Protein AF-A0A6G3WVM9-F1 (afdb_monomer)

Foldseek 3Di:
DDDDPCQDPVQADEAEDELQVLFCPPPPFPNVCHSHPNSCVDPVNVCVCVVVPGDYYHYDDPPDDDD

Solvent-accessible surface area (backbone atoms only — not comparable to full-atom values): 4301 Å² total; per-residue (Å²): 132,93,73,84,84,77,75,52,76,93,74,57,38,78,45,78,45,45,61,40,70,72,26,54,80,43,82,86,46,60,80,92,34,36,30,31,72,66,24,56,69,28,69,67,46,45,50,50,45,56,73,72,62,52,70,41,78,41,70,52,90,77,69,93,75,88,132

Structure (mmCIF, N/CA/C/O backbone):
data_AF-A0A6G3WVM9-F1
#
_entry.id   AF-A0A6G3WVM9-F1
#
loop_
_atom_site.group_PDB
_atom_site.id
_atom_site.type_symbol
_atom_site.label_atom_id
_atom_site.label_alt_id
_atom_site.label_comp_id
_atom_site.label_asym_id
_atom_site.label_entity_id
_atom_site.label_seq_id
_atom_site.pdbx_PDB_ins_code
_atom_site.Cartn_x
_atom_site.Cartn_y
_atom_site.Cartn_z
_atom_site.occupancy
_atom_site.B_iso_or_equiv
_atom_site.auth_seq_id
_atom_site.auth_comp_id
_atom_site.auth_asym_id
_atom_site.auth_atom_id
_atom_site.pdbx_PDB_model_num
ATOM 1 N N . GLU A 1 1 ? 11.006 -7.980 15.217 1.00 76.94 1 GLU A N 1
ATOM 2 C CA . GLU A 1 1 ? 10.110 -9.154 15.220 1.00 76.94 1 GLU A CA 1
ATOM 3 C C . GLU A 1 1 ? 8.829 -8.789 14.501 1.00 76.94 1 GLU A C 1
ATOM 5 O O . GLU A 1 1 ? 8.334 -7.689 14.725 1.00 76.94 1 GLU A O 1
ATOM 10 N N . ASP A 1 2 ? 8.322 -9.675 13.651 1.00 92.88 2 ASP A N 1
ATOM 11 C CA . ASP A 1 2 ? 7.004 -9.522 13.034 1.00 92.88 2 ASP A CA 1
ATOM 12 C C . ASP A 1 2 ? 5.904 -9.751 14.084 1.00 92.88 2 ASP A C 1
ATOM 14 O O . ASP A 1 2 ? 5.981 -10.695 14.877 1.00 92.88 2 ASP A O 1
ATOM 18 N N . ARG A 1 3 ? 4.911 -8.855 14.141 1.00 95.69 3 ARG A N 1
ATOM 19 C CA . ARG A 1 3 ? 3.786 -8.935 15.083 1.00 95.69 3 ARG A CA 1
ATOM 20 C C . ARG A 1 3 ? 2.510 -8.468 14.397 1.00 95.69 3 ARG A C 1
ATOM 22 O O . ARG A 1 3 ? 2.473 -7.394 13.806 1.00 95.69 3 ARG A O 1
ATOM 29 N N . ARG A 1 4 ? 1.435 -9.249 14.540 1.00 94.62 4 ARG A N 1
ATOM 30 C CA . ARG A 1 4 ? 0.114 -8.891 14.000 1.00 94.62 4 ARG A CA 1
ATOM 31 C C . ARG A 1 4 ? -0.399 -7.591 14.647 1.00 94.62 4 ARG A C 1
ATOM 33 O O . ARG A 1 4 ? -0.455 -7.560 15.878 1.00 94.62 4 ARG A O 1
ATOM 40 N N . PRO A 1 5 ? -0.856 -6.590 13.867 1.00 94.56 5 PRO A N 1
ATOM 41 C CA . PRO A 1 5 ? -1.381 -5.329 14.406 1.00 94.56 5 PRO A CA 1
ATOM 42 C C . PRO A 1 5 ? -2.625 -5.472 15.294 1.00 94.56 5 PRO A C 1
ATOM 44 O O . PRO A 1 5 ? -2.795 -4.700 16.227 1.00 94.56 5 PRO A O 1
ATOM 47 N N . LYS A 1 6 ? -3.473 -6.484 15.042 1.00 96.44 6 LYS A N 1
ATOM 48 C CA . LYS A 1 6 ? -4.713 -6.757 15.800 1.00 96.44 6 LYS A CA 1
ATOM 49 C C . LYS A 1 6 ? -5.677 -5.556 15.887 1.00 96.44 6 LYS A C 1
ATOM 51 O O . LYS A 1 6 ? -6.351 -5.399 16.902 1.00 96.44 6 LYS A O 1
ATOM 56 N N . THR A 1 7 ? -5.768 -4.745 14.832 1.00 97.75 7 THR A N 1
ATOM 57 C CA . THR A 1 7 ? -6.765 -3.668 14.727 1.00 97.75 7 THR A CA 1
ATOM 58 C C . THR A 1 7 ? -8.176 -4.238 14.944 1.00 97.75 7 THR A C 1
ATOM 60 O O . THR A 1 7 ? -8.537 -5.198 14.252 1.00 97.75 7 THR A O 1
ATOM 63 N N . PRO A 1 8 ? -8.965 -3.724 15.908 1.00 98.31 8 PRO A N 1
ATOM 64 C CA . PRO A 1 8 ? -10.348 -4.149 16.095 1.00 98.31 8 PRO A CA 1
ATOM 65 C C . PRO A 1 8 ? -11.181 -3.889 14.839 1.00 98.31 8 PRO A C 1
ATOM 67 O O . PRO A 1 8 ? -10.999 -2.880 14.172 1.00 98.31 8 PRO A O 1
ATOM 70 N N . TRP A 1 9 ? -12.146 -4.762 14.539 1.00 97.75 9 TRP A N 1
ATOM 71 C CA . TRP A 1 9 ? -12.989 -4.623 13.344 1.00 97.75 9 TRP A CA 1
ATOM 72 C C . TRP A 1 9 ? -13.744 -3.293 13.266 1.00 97.75 9 TRP A C 1
ATOM 74 O O . TRP A 1 9 ? -13.907 -2.757 12.177 1.00 97.75 9 TRP A O 1
ATOM 84 N N . ALA A 1 10 ? -14.183 -2.759 14.408 1.00 98.12 10 ALA A N 1
ATOM 85 C CA . ALA A 1 10 ? -14.861 -1.465 14.474 1.00 98.12 10 ALA A CA 1
ATOM 86 C C . ALA A 1 10 ? -13.945 -0.284 14.101 1.00 98.12 10 ALA A C 1
ATOM 88 O O . ALA A 1 10 ? -14.445 0.758 13.688 1.00 98.12 10 ALA A O 1
ATOM 89 N N . ASP A 1 11 ? -12.626 -0.476 14.196 1.00 98.00 11 ASP A N 1
ATOM 90 C CA . ASP A 1 11 ? -11.597 0.519 13.885 1.00 98.00 11 ASP A CA 1
ATOM 91 C C . ASP A 1 11 ? -10.931 0.240 12.518 1.00 98.00 11 ASP A C 1
ATOM 93 O O . ASP A 1 11 ? -9.953 0.890 12.136 1.00 98.00 11 ASP A O 1
ATOM 97 N N . SER A 1 12 ? -11.419 -0.760 11.771 1.00 98.12 12 SER A N 1
ATOM 98 C CA . SER A 1 12 ? -10.832 -1.170 10.496 1.00 98.12 12 SER A CA 1
ATOM 99 C C . SER A 1 12 ? -11.268 -0.271 9.340 1.00 98.12 12 SER A C 1
ATOM 101 O O . SER A 1 12 ? -12.455 -0.109 9.069 1.00 98.12 12 SER A O 1
ATOM 103 N N . VAL A 1 13 ? -10.289 0.225 8.582 1.00 98.56 13 VAL A N 1
ATOM 104 C CA . VAL A 1 13 ? -10.464 0.903 7.296 1.00 98.56 13 VAL A CA 1
ATOM 105 C C . VAL A 1 13 ? -9.640 0.129 6.276 1.00 98.56 13 VAL A C 1
ATOM 107 O O . VAL A 1 13 ? -8.406 0.145 6.321 1.00 98.56 13 VAL A O 1
ATOM 110 N N . ILE A 1 14 ? -10.337 -0.592 5.398 1.00 98.62 14 ILE A N 1
ATOM 111 C CA . ILE A 1 14 ? -9.741 -1.495 4.410 1.00 98.62 14 ILE A CA 1
ATOM 112 C C . ILE A 1 14 ? -9.545 -0.749 3.090 1.00 98.62 14 ILE A C 1
ATOM 114 O O . ILE A 1 14 ? -10.459 -0.080 2.610 1.00 98.62 14 ILE A O 1
ATOM 118 N N . TYR A 1 15 ? -8.362 -0.892 2.496 1.00 98.75 15 TYR A N 1
ATOM 119 C CA . TYR A 1 15 ? -8.037 -0.344 1.183 1.00 98.75 15 TYR A CA 1
ATOM 120 C C . TYR A 1 15 ? -7.682 -1.462 0.202 1.00 98.75 15 TYR A C 1
ATOM 122 O O . TYR A 1 15 ? -6.626 -2.087 0.324 1.00 98.75 15 TYR A O 1
ATOM 130 N N . GLU A 1 16 ? -8.571 -1.717 -0.759 1.00 98.75 16 GLU A N 1
ATOM 131 C CA . GLU A 1 16 ? -8.350 -2.707 -1.815 1.00 98.75 16 GLU A CA 1
ATOM 132 C C . GLU A 1 16 ? -7.389 -2.162 -2.883 1.00 98.75 16 GLU A C 1
ATOM 134 O O . GLU A 1 16 ? -7.564 -1.047 -3.382 1.00 98.75 16 GLU A O 1
ATOM 139 N N . LEU A 1 17 ? -6.357 -2.932 -3.246 1.00 98.50 17 LEU A N 1
ATOM 140 C CA . LEU A 1 17 ? -5.381 -2.521 -4.258 1.00 98.50 17 LEU A CA 1
ATOM 141 C C . LEU A 1 17 ? -4.817 -3.678 -5.087 1.00 98.50 17 LEU A C 1
ATOM 143 O O . LEU A 1 17 ? -4.768 -4.836 -4.673 1.00 98.50 17 LEU A O 1
ATOM 147 N N . HIS A 1 18 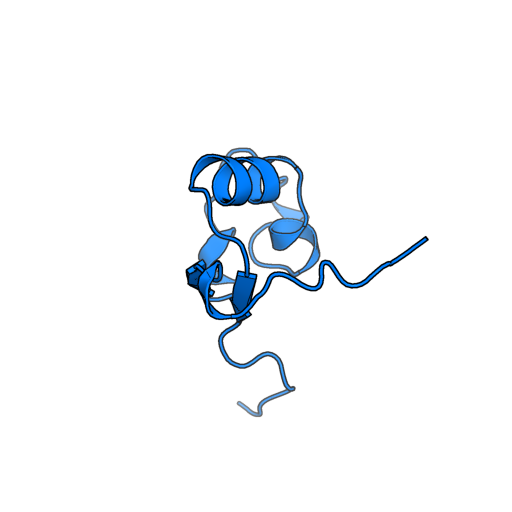? -4.302 -3.338 -6.273 1.00 98.50 18 HIS A N 1
ATOM 148 C CA . HIS A 1 18 ? -3.551 -4.258 -7.129 1.00 98.50 18 HIS A CA 1
ATOM 149 C C . HIS A 1 18 ? -2.047 -4.083 -6.894 1.00 98.50 18 HIS A C 1
ATOM 151 O O . HIS A 1 18 ? -1.515 -3.013 -7.186 1.00 98.50 18 HIS A O 1
ATOM 157 N N . VAL A 1 19 ? -1.322 -5.143 -6.507 1.00 98.19 19 VAL A N 1
ATOM 158 C CA . VAL A 1 19 ? 0.133 -5.090 -6.212 1.00 98.19 19 VAL A CA 1
ATOM 159 C C . VAL A 1 19 ? 0.926 -4.404 -7.329 1.00 98.19 19 VAL A C 1
ATOM 161 O O . VAL A 1 19 ? 1.661 -3.446 -7.096 1.00 98.19 19 VAL A O 1
ATOM 164 N N . ARG A 1 20 ? 0.735 -4.864 -8.574 1.00 98.00 20 ARG A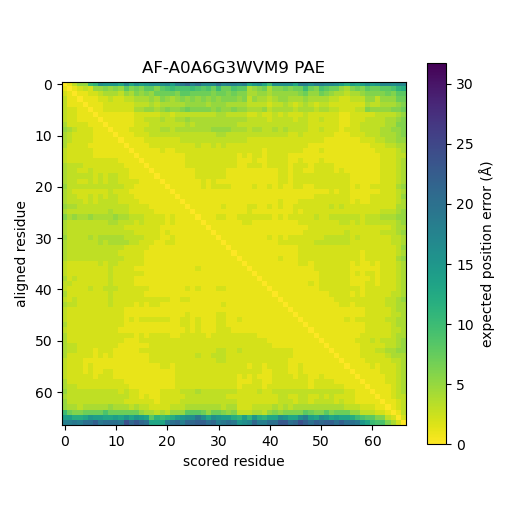 N 1
ATOM 165 C CA . ARG A 1 20 ? 1.361 -4.246 -9.747 1.00 98.00 20 ARG A CA 1
ATOM 166 C C . ARG A 1 20 ? 0.914 -2.803 -9.975 1.00 98.00 20 ARG A C 1
ATOM 168 O O . ARG A 1 20 ? 1.761 -1.922 -10.059 1.00 98.00 20 ARG A O 1
ATOM 175 N N . GLY A 1 21 ? -0.392 -2.574 -10.122 1.00 98.44 21 GLY A N 1
ATOM 176 C CA . GLY A 1 21 ? -0.935 -1.265 -10.491 1.00 98.44 21 GLY A CA 1
ATOM 177 C C . GLY A 1 21 ? -0.556 -0.162 -9.506 1.00 98.44 21 GLY A C 1
ATOM 178 O O . GLY A 1 21 ? -0.155 0.915 -9.938 1.00 98.44 21 GLY A O 1
ATOM 179 N N . PHE A 1 22 ? -0.585 -0.465 -8.206 1.00 98.62 22 PHE A N 1
ATOM 180 C CA . PHE A 1 22 ? -0.403 0.511 -7.134 1.00 98.62 22 PHE A CA 1
ATOM 181 C C . PHE A 1 22 ? 0.925 1.276 -7.218 1.00 98.62 22 PHE A C 1
ATOM 183 O O . PHE A 1 22 ? 0.954 2.487 -7.033 1.00 98.62 22 PHE A O 1
ATOM 190 N N . THR A 1 23 ? 2.026 0.596 -7.554 1.00 98.62 23 THR A N 1
ATOM 191 C CA . THR A 1 23 ? 3.361 1.222 -7.586 1.00 98.62 23 THR A CA 1
ATOM 192 C C . THR A 1 23 ? 3.977 1.319 -8.977 1.00 98.62 23 THR A C 1
ATOM 194 O O . THR A 1 23 ? 5.079 1.851 -9.109 1.00 98.62 23 THR A O 1
ATOM 197 N N . LYS A 1 24 ? 3.305 0.844 -10.040 1.00 98.69 24 LYS A N 1
ATOM 198 C CA . LYS A 1 24 ? 3.915 0.741 -11.382 1.00 98.69 24 LYS A CA 1
ATOM 199 C C . LYS A 1 24 ? 4.445 2.074 -11.918 1.00 98.69 24 LYS A C 1
ATOM 201 O O . LYS A 1 24 ? 5.461 2.081 -12.613 1.00 98.69 24 LYS A O 1
ATOM 206 N N . LEU A 1 25 ? 3.761 3.171 -11.601 1.00 98.38 25 LEU A N 1
ATOM 207 C CA . LEU A 1 25 ? 4.085 4.524 -12.062 1.00 98.38 25 LEU A CA 1
ATOM 208 C C . LEU A 1 25 ? 4.495 5.464 -10.917 1.00 98.38 25 LEU A C 1
ATOM 210 O O . LEU A 1 25 ? 4.564 6.670 -11.126 1.00 98.38 25 LEU A O 1
ATOM 214 N N . HIS A 1 26 ? 4.768 4.939 -9.719 1.00 98.06 26 HIS A N 1
ATOM 215 C CA . HIS A 1 26 ? 5.108 5.777 -8.571 1.00 98.06 26 HIS A CA 1
ATOM 216 C C . HIS A 1 26 ? 6.517 6.378 -8.746 1.00 98.06 26 HIS A C 1
ATOM 218 O O . HIS A 1 26 ? 7.488 5.616 -8.803 1.00 98.06 26 HIS A O 1
ATOM 224 N N . PRO A 1 27 ? 6.666 7.715 -8.823 1.00 97.94 27 PRO A N 1
ATOM 225 C CA . PRO A 1 27 ? 7.943 8.348 -9.158 1.00 97.94 27 PRO A CA 1
ATOM 226 C C . PRO A 1 27 ? 9.017 8.094 -8.094 1.00 97.94 27 PRO A C 1
ATOM 228 O O . PRO A 1 27 ? 10.150 7.776 -8.449 1.00 97.94 27 PRO A O 1
ATOM 231 N N . ASP A 1 28 ? 8.631 8.109 -6.817 1.00 98.38 28 ASP A N 1
ATOM 232 C CA . ASP A 1 28 ? 9.556 7.985 -5.675 1.00 98.38 28 ASP A CA 1
ATOM 233 C C . ASP A 1 28 ? 9.969 6.543 -5.332 1.00 98.38 28 ASP A C 1
ATOM 235 O O . ASP A 1 28 ? 10.653 6.303 -4.339 1.00 98.38 28 ASP A O 1
ATOM 239 N N . ILE A 1 29 ? 9.541 5.559 -6.128 1.00 98.56 29 ILE A N 1
ATOM 240 C CA . ILE A 1 29 ? 9.949 4.156 -5.980 1.00 98.56 29 ILE A CA 1
ATOM 241 C C . ILE A 1 29 ? 10.964 3.837 -7.086 1.00 98.56 29 ILE A C 1
ATOM 243 O O . ILE A 1 29 ? 10.671 4.140 -8.250 1.00 98.56 29 ILE A O 1
ATOM 247 N N . PRO A 1 30 ? 12.123 3.217 -6.779 1.00 98.56 30 PRO A N 1
ATOM 248 C CA . PRO A 1 30 ? 13.102 2.805 -7.784 1.00 98.56 30 PRO A CA 1
ATOM 249 C C . PRO A 1 30 ? 12.467 1.979 -8.918 1.00 98.56 30 PRO A C 1
ATOM 251 O O . PRO A 1 30 ? 11.640 1.105 -8.625 1.00 98.56 30 PRO A O 1
ATOM 254 N N . PRO A 1 31 ? 12.800 2.232 -10.201 1.00 98.44 31 PRO A N 1
ATOM 255 C CA . PRO A 1 31 ? 12.159 1.583 -11.350 1.00 98.44 31 PRO A CA 1
ATOM 256 C C . PRO A 1 31 ? 12.082 0.052 -11.275 1.00 98.44 31 PRO A C 1
ATOM 258 O O . PRO A 1 31 ? 11.077 -0.530 -11.687 1.00 9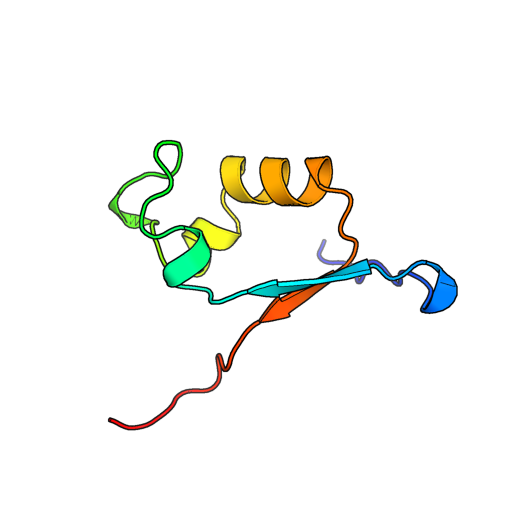8.44 31 PRO A O 1
ATOM 261 N N . GLU A 1 32 ? 13.107 -0.589 -10.721 1.00 98.38 32 GLU A N 1
ATOM 262 C CA . GLU A 1 32 ? 13.233 -2.034 -10.534 1.00 98.38 32 GLU A CA 1
ATOM 263 C C . GLU A 1 32 ? 12.273 -2.612 -9.481 1.00 98.38 32 GLU A C 1
ATOM 265 O O . GLU A 1 32 ? 11.932 -3.793 -9.544 1.00 98.38 32 GLU A O 1
ATOM 270 N N . LEU A 1 33 ? 11.784 -1.790 -8.546 1.00 98.69 33 LEU A N 1
ATOM 271 C CA . LEU A 1 33 ? 10.828 -2.203 -7.514 1.00 98.69 33 LEU A CA 1
ATOM 272 C C . LEU A 1 33 ? 9.370 -1.942 -7.922 1.00 98.69 33 LEU A C 1
ATOM 274 O O . LEU A 1 33 ? 8.450 -2.520 -7.336 1.00 98.69 33 LEU A O 1
ATOM 278 N N . ARG A 1 34 ? 9.126 -1.086 -8.921 1.00 98.75 34 ARG A N 1
ATOM 279 C CA . ARG A 1 34 ? 7.776 -0.651 -9.313 1.00 98.75 34 ARG A CA 1
ATOM 280 C C . ARG A 1 34 ? 6.900 -1.807 -9.790 1.00 98.75 34 ARG A C 1
ATOM 282 O O . ARG A 1 34 ? 7.211 -2.515 -10.749 1.00 98.75 34 ARG A O 1
ATOM 289 N N . GLY A 1 35 ? 5.727 -1.924 -9.179 1.00 98.44 35 GLY A N 1
ATOM 290 C CA . GLY A 1 35 ? 4.735 -2.951 -9.473 1.00 98.44 35 GLY A CA 1
ATOM 291 C C . GLY A 1 35 ? 5.097 -4.340 -8.946 1.00 98.44 35 GLY A C 1
ATOM 292 O O . GLY A 1 35 ? 4.623 -5.337 -9.490 1.00 98.44 35 GLY A O 1
ATOM 293 N N . THR A 1 36 ? 5.937 -4.403 -7.913 1.00 98.62 36 THR A N 1
ATOM 294 C CA . THR A 1 36 ? 6.325 -5.635 -7.214 1.00 98.62 36 THR A CA 1
ATOM 295 C C . THR A 1 36 ? 5.906 -5.572 -5.744 1.00 98.62 36 THR A C 1
ATOM 297 O O . THR A 1 36 ? 5.570 -4.503 -5.229 1.00 98.62 36 THR A O 1
ATOM 300 N N . TYR A 1 37 ? 5.980 -6.704 -5.038 1.00 98.56 37 TYR A N 1
ATOM 301 C CA . TYR A 1 37 ? 5.769 -6.743 -3.587 1.00 98.56 37 TYR A CA 1
ATOM 302 C C . TYR A 1 37 ? 6.761 -5.851 -2.823 1.00 98.56 37 TYR A C 1
ATOM 304 O O . TYR A 1 37 ? 6.372 -5.178 -1.874 1.00 98.56 37 TYR A O 1
ATOM 312 N N . ALA A 1 38 ? 8.020 -5.782 -3.268 1.00 98.62 38 ALA A N 1
ATOM 313 C CA . ALA A 1 38 ? 9.018 -4.898 -2.668 1.00 98.62 38 ALA A CA 1
ATOM 314 C C . ALA A 1 38 ? 8.682 -3.414 -2.892 1.00 98.62 38 ALA A C 1
ATOM 316 O O . ALA A 1 38 ? 8.884 -2.598 -1.998 1.00 98.62 38 ALA A O 1
ATOM 317 N N . GLY A 1 39 ? 8.104 -3.067 -4.047 1.00 98.56 39 GLY A N 1
ATOM 318 C CA . GLY A 1 39 ? 7.578 -1.724 -4.300 1.00 98.56 39 GLY A CA 1
ATOM 319 C C . GLY A 1 39 ? 6.430 -1.363 -3.359 1.00 98.56 39 GLY A C 1
ATOM 320 O O . GLY A 1 39 ? 6.415 -0.265 -2.814 1.00 98.56 39 GLY A O 1
ATOM 321 N N . LEU A 1 40 ? 5.497 -2.289 -3.114 1.00 98.50 40 LEU A N 1
ATOM 322 C CA . LEU A 1 40 ? 4.399 -2.084 -2.158 1.00 98.50 40 LEU A CA 1
ATOM 323 C C . LEU A 1 40 ? 4.907 -1.838 -0.723 1.00 98.50 40 LEU A C 1
ATOM 325 O O . LEU A 1 40 ? 4.320 -1.041 0.001 1.00 98.50 40 LEU A O 1
ATOM 329 N N . ALA A 1 41 ? 6.006 -2.487 -0.332 1.00 98.19 41 ALA A N 1
ATOM 330 C CA . ALA A 1 41 ? 6.642 -2.311 0.975 1.00 98.19 41 ALA A CA 1
ATOM 331 C C . ALA A 1 41 ? 7.644 -1.135 1.039 1.00 98.19 41 ALA A C 1
ATOM 333 O O . ALA A 1 41 ? 8.253 -0.905 2.084 1.00 98.19 41 ALA A O 1
ATOM 334 N N . HIS A 1 42 ? 7.848 -0.398 -0.058 1.00 98.69 42 HIS A N 1
ATOM 335 C CA . HIS A 1 42 ? 8.793 0.717 -0.110 1.00 98.69 42 HIS A CA 1
ATOM 336 C C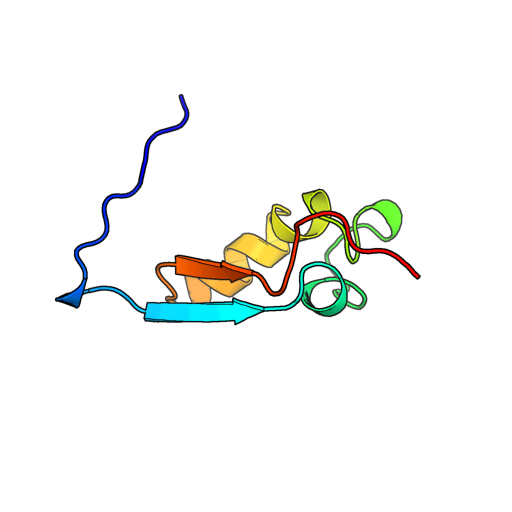 . HIS A 1 42 ? 8.332 1.884 0.789 1.00 98.69 42 HIS A C 1
ATOM 338 O O . HIS A 1 42 ? 7.129 2.154 0.838 1.00 98.69 42 HIS A O 1
ATOM 344 N N . PRO A 1 43 ? 9.241 2.647 1.436 1.00 98.62 43 PRO A N 1
ATOM 345 C CA . PRO A 1 43 ? 8.868 3.750 2.327 1.00 98.62 43 PRO A CA 1
ATOM 346 C C . PRO A 1 43 ? 7.858 4.743 1.737 1.00 98.62 43 PRO A C 1
ATOM 348 O O . PRO A 1 43 ? 6.903 5.091 2.416 1.00 98.62 43 PRO A O 1
ATOM 351 N N . ALA A 1 44 ? 7.996 5.120 0.461 1.00 98.56 44 ALA A N 1
ATOM 352 C CA . ALA A 1 44 ? 7.048 6.016 -0.215 1.00 98.56 44 ALA A CA 1
ATOM 353 C C . ALA A 1 44 ? 5.613 5.445 -0.299 1.00 98.56 44 ALA A C 1
ATOM 355 O O . ALA A 1 44 ? 4.637 6.169 -0.107 1.00 98.56 44 ALA A O 1
ATOM 356 N N . ALA A 1 45 ? 5.475 4.135 -0.539 1.00 98.62 45 ALA A N 1
ATOM 357 C CA . ALA A 1 45 ? 4.177 3.462 -0.561 1.00 98.62 45 ALA A CA 1
ATOM 358 C C . ALA A 1 45 ? 3.564 3.381 0.848 1.00 98.62 45 ALA A C 1
ATOM 360 O O . ALA A 1 45 ? 2.384 3.682 1.032 1.00 98.62 45 ALA A O 1
ATOM 361 N N . ILE A 1 46 ? 4.373 3.030 1.854 1.00 98.31 46 ILE A N 1
ATOM 362 C CA . ILE A 1 46 ? 3.937 2.970 3.256 1.00 98.31 46 ILE A CA 1
ATOM 363 C C . ILE A 1 46 ? 3.546 4.358 3.775 1.00 98.31 46 ILE A C 1
ATOM 365 O O . ILE A 1 46 ? 2.527 4.497 4.450 1.00 98.31 46 ILE A O 1
ATOM 369 N N . GLU A 1 47 ? 4.303 5.399 3.435 1.00 98.56 47 GLU A N 1
ATOM 370 C CA . GLU A 1 47 ? 3.985 6.780 3.801 1.00 98.56 47 GLU A CA 1
ATOM 371 C C . GLU A 1 47 ? 2.638 7.207 3.209 1.00 98.56 47 GLU A C 1
ATOM 373 O O . GLU A 1 47 ? 1.812 7.785 3.912 1.00 98.56 47 GLU A O 1
ATOM 378 N N . HIS A 1 48 ? 2.370 6.873 1.943 1.00 98.31 48 HIS A N 1
ATOM 379 C CA . HIS A 1 48 ? 1.072 7.145 1.330 1.00 98.31 48 HIS A CA 1
ATOM 380 C C . HIS A 1 48 ? -0.073 6.461 2.090 1.00 98.31 48 HIS A C 1
ATOM 382 O O . HIS A 1 48 ? -1.040 7.128 2.455 1.00 98.31 48 HIS A O 1
ATOM 388 N N . LEU A 1 49 ? 0.042 5.155 2.357 1.00 98.44 49 LEU A N 1
ATOM 389 C CA . LEU A 1 49 ? -1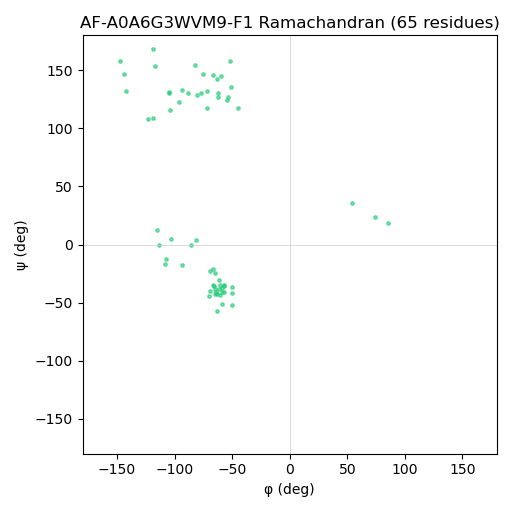.006 4.377 3.031 1.00 98.44 49 LEU A CA 1
ATOM 390 C C . LEU A 1 49 ? -1.237 4.851 4.473 1.00 98.44 49 LEU A C 1
ATOM 392 O O . LEU A 1 49 ? -2.377 5.021 4.901 1.00 98.44 49 LEU A O 1
ATOM 396 N N . THR A 1 50 ? -0.162 5.130 5.210 1.00 98.00 50 THR A N 1
ATOM 397 C CA . THR A 1 50 ? -0.258 5.627 6.590 1.00 98.00 50 THR A CA 1
ATOM 398 C C . THR A 1 50 ? -0.820 7.047 6.649 1.00 98.00 50 THR A C 1
ATOM 400 O O . THR A 1 50 ? -1.677 7.315 7.487 1.00 98.00 50 THR A O 1
ATOM 403 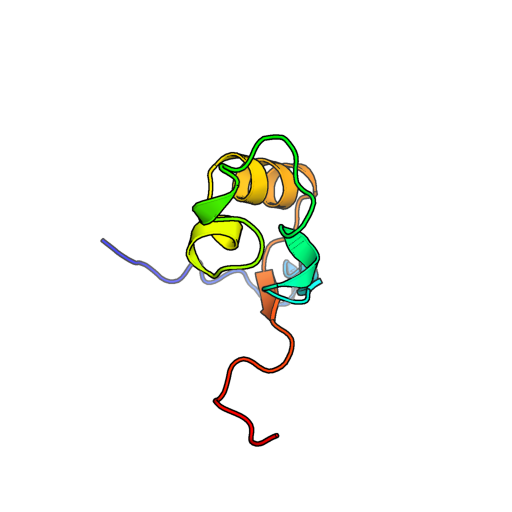N N . ARG A 1 51 ? -0.430 7.939 5.726 1.00 98.50 51 ARG A N 1
ATOM 404 C CA . ARG A 1 51 ? -1.004 9.291 5.608 1.00 98.50 51 ARG A CA 1
ATOM 405 C C . ARG A 1 51 ? -2.474 9.269 5.197 1.00 98.50 51 ARG A C 1
ATOM 407 O O . ARG A 1 51 ? -3.234 10.119 5.648 1.00 98.50 51 ARG A O 1
ATOM 414 N N . LEU A 1 52 ? -2.871 8.319 4.350 1.00 98.38 52 LEU A N 1
ATOM 415 C CA . LEU A 1 52 ? -4.273 8.108 3.986 1.00 98.38 52 LEU A CA 1
ATOM 416 C C . LEU A 1 52 ? -5.112 7.649 5.193 1.00 98.38 52 LEU A C 1
ATOM 418 O O . LEU A 1 52 ? -6.316 7.884 5.218 1.00 98.38 52 LEU A O 1
ATOM 422 N N . GLY A 1 53 ? -4.478 7.036 6.200 1.00 98.31 53 GLY A N 1
ATOM 423 C CA . GLY A 1 53 ? -5.122 6.606 7.442 1.00 98.31 53 GLY A CA 1
ATOM 424 C C . GLY A 1 53 ? -5.778 5.228 7.358 1.00 98.31 53 GLY A C 1
ATOM 425 O O . GLY A 1 53 ? -6.631 4.907 8.183 1.00 98.31 53 GLY A O 1
ATOM 426 N N . VAL A 1 54 ? -5.406 4.411 6.369 1.00 98.56 54 VAL A N 1
ATOM 427 C CA . VAL A 1 54 ? -5.937 3.046 6.240 1.00 98.56 54 VAL A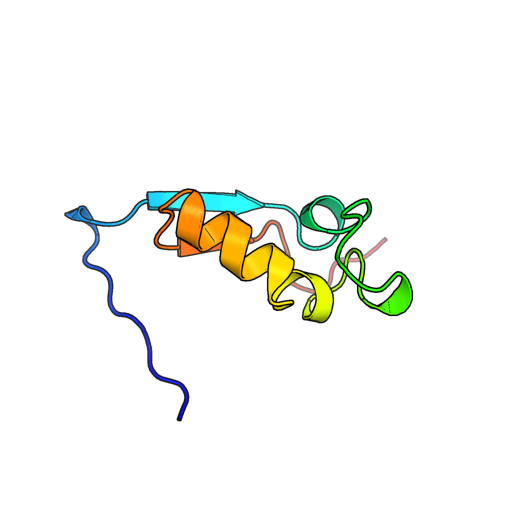 CA 1
ATOM 428 C C . VAL A 1 54 ? -5.284 2.138 7.274 1.00 98.56 54 VAL A C 1
ATOM 430 O O . VAL A 1 54 ? -4.112 2.308 7.615 1.00 98.56 54 VAL A O 1
ATOM 433 N N . THR A 1 55 ? -6.028 1.154 7.772 1.00 98.50 55 THR A N 1
ATOM 434 C CA . THR A 1 55 ? -5.530 0.243 8.814 1.00 98.50 55 THR A CA 1
ATOM 435 C C . THR A 1 55 ? -5.261 -1.165 8.295 1.00 98.50 55 THR A C 1
ATOM 437 O O . THR A 1 55 ? -4.520 -1.917 8.931 1.00 98.50 55 THR A O 1
ATOM 440 N N . ALA A 1 56 ? -5.800 -1.514 7.124 1.00 98.50 56 ALA A N 1
ATOM 441 C CA . ALA A 1 56 ? -5.516 -2.758 6.423 1.00 98.50 56 ALA A CA 1
ATOM 442 C C . ALA A 1 56 ? -5.490 -2.545 4.902 1.00 98.50 56 ALA A C 1
ATOM 444 O O . ALA A 1 56 ? -6.252 -1.744 4.360 1.00 98.50 56 ALA A O 1
ATOM 445 N N . VAL A 1 57 ? -4.633 -3.304 4.215 1.00 98.38 57 VAL A N 1
ATOM 446 C CA . VAL A 1 57 ? -4.636 -3.412 2.750 1.00 98.38 57 VAL A CA 1
ATOM 447 C C . VAL A 1 57 ? -5.236 -4.752 2.340 1.00 98.38 57 VAL A C 1
ATOM 449 O O . VAL A 1 57 ? -4.834 -5.796 2.856 1.00 98.38 57 VAL A O 1
ATOM 452 N N . GLU A 1 58 ? -6.182 -4.722 1.408 1.00 98.69 58 GLU A N 1
ATOM 453 C CA . GLU A 1 58 ? -6.751 -5.914 0.783 1.00 98.69 58 GLU A CA 1
ATOM 454 C C . GLU A 1 58 ? -6.154 -6.054 -0.615 1.00 98.69 58 GLU A C 1
ATOM 456 O O . GLU A 1 58 ? -6.281 -5.175 -1.465 1.00 98.69 58 GLU A O 1
ATOM 461 N N . LEU A 1 59 ? -5.405 -7.128 -0.843 1.00 98.56 59 LEU A N 1
ATOM 462 C CA . LEU A 1 59 ? -4.749 -7.332 -2.126 1.00 98.56 59 LEU A CA 1
ATOM 463 C C . LEU A 1 59 ? -5.696 -8.069 -3.070 1.00 98.56 59 LEU A C 1
ATOM 465 O O . LEU A 1 59 ? -6.183 -9.151 -2.737 1.00 98.56 59 LEU A O 1
ATOM 469 N N . LEU A 1 60 ? -5.854 -7.536 -4.284 1.00 98.31 60 LEU A N 1
ATOM 470 C CA . LEU A 1 60 ? -6.358 -8.301 -5.428 1.00 98.31 60 LEU A CA 1
ATOM 471 C C . LEU A 1 60 ? -5.539 -9.601 -5.604 1.00 98.31 60 LEU A C 1
ATOM 473 O O . LEU A 1 60 ? -4.396 -9.659 -5.141 1.00 98.31 60 LEU A O 1
ATOM 477 N N . PRO A 1 61 ? -6.078 -10.640 -6.274 1.00 97.56 61 PRO A N 1
ATOM 478 C CA . PRO A 1 61 ? -5.541 -12.001 -6.230 1.00 97.56 61 PRO A CA 1
ATOM 479 C C . PRO A 1 61 ? -4.014 -12.111 -6.376 1.00 97.56 61 PRO A C 1
ATOM 481 O O . PRO A 1 61 ? -3.439 -11.764 -7.406 1.00 97.56 61 PRO A O 1
ATOM 484 N N . VAL A 1 62 ? -3.370 -12.630 -5.324 1.00 97.44 62 VAL A N 1
ATOM 485 C CA . VAL A 1 62 ? -1.909 -12.844 -5.245 1.00 97.44 62 VAL A CA 1
ATOM 486 C C . VAL A 1 62 ? -1.495 -14.311 -5.343 1.00 97.44 62 VAL A C 1
ATOM 488 O O . VAL A 1 62 ? -0.315 -14.613 -5.513 1.00 97.44 62 VAL A O 1
ATOM 491 N N . HIS A 1 63 ? -2.455 -15.232 -5.232 1.00 97.50 63 HIS A N 1
ATOM 492 C CA . HIS A 1 63 ? -2.205 -16.640 -5.513 1.00 97.50 63 HIS A CA 1
ATOM 493 C C . HIS A 1 63 ? -1.814 -16.789 -6.983 1.00 97.50 63 HIS A C 1
A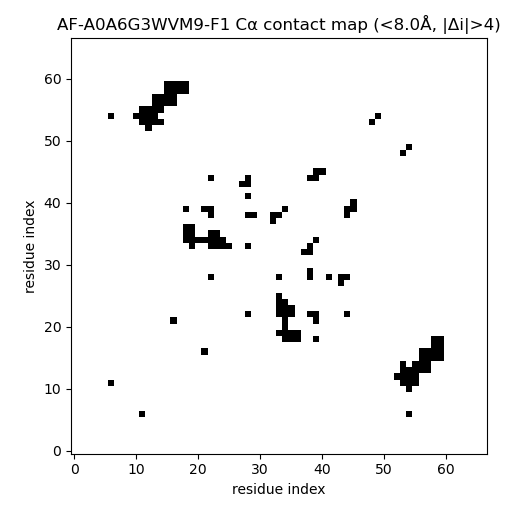TOM 495 O O . HIS A 1 63 ? -2.361 -16.096 -7.841 1.00 97.50 63 HIS A O 1
ATOM 501 N N . GLN A 1 64 ? -0.870 -17.687 -7.271 1.00 95.50 64 GLN A N 1
ATOM 502 C CA . GLN A 1 64 ? -0.449 -17.952 -8.642 1.00 95.50 64 GLN A CA 1
ATOM 503 C C . GLN A 1 64 ? -1.667 -18.293 -9.508 1.00 95.50 64 GLN A C 1
ATOM 505 O O . GLN A 1 64 ? -2.440 -19.191 -9.180 1.00 95.50 64 GLN A O 1
ATOM 510 N N . PHE A 1 65 ? -1.808 -17.580 -10.621 1.00 92.62 65 PHE A N 1
ATOM 511 C CA . PHE A 1 65 ? -2.846 -17.804 -11.618 1.00 92.62 65 PHE A CA 1
ATOM 512 C C . PHE A 1 65 ? -2.210 -18.201 -12.954 1.00 92.62 65 PHE A C 1
ATOM 514 O O . PHE A 1 65 ? -1.050 -17.883 -13.224 1.00 92.62 65 PHE A O 1
ATOM 521 N N . ALA A 1 66 ? -2.960 -18.945 -13.764 1.00 84.81 66 ALA A N 1
ATOM 522 C CA . ALA A 1 66 ? -2.553 -19.314 -15.114 1.00 84.81 66 ALA A CA 1
ATOM 523 C C . ALA A 1 66 ? -2.853 -18.176 -16.103 1.00 84.81 66 ALA A C 1
ATOM 525 O O . ALA A 1 66 ? -3.763 -17.375 -15.875 1.00 84.81 66 ALA A O 1
ATOM 526 N N . HIS A 1 67 ? -2.087 -18.141 -17.192 1.00 58.97 67 HIS A N 1
ATOM 527 C CA . HIS A 1 67 ? -2.391 -17.374 -18.398 1.00 58.97 67 HIS A CA 1
ATOM 528 C C . HIS A 1 67 ? -2.915 -18.311 -19.481 1.00 58.97 67 HIS A C 1
ATOM 530 O O . HIS A 1 67 ? -2.360 -19.430 -19.588 1.00 58.97 67 HIS A O 1
#

Mean predicted aligned error: 2.71 Å

pLDDT: mean 96.87, std 5.68, range [58.97, 98.75]

Radius of gyration: 13.18 Å; Cα contacts (8 Å, |Δi|>4): 73; chains: 1; bounding box: 28×29×34 Å

Sequence (67 aa):
EDRRPKTPWADSVIYELHVRGFTKLHPDIPPELRGTYAGLAHPAAIEHLTRLGVTAVELLPVHQFAH

InterPro domains:
  IPR017853 Glyc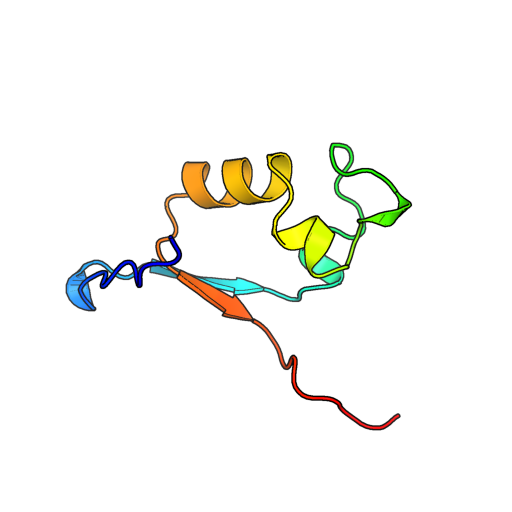oside hydrolase superfamily [SSF51445] (2-67)

Organism: NCBI:txid2706086

Secondary structure (DSSP, 8-state):
--------GGG--EEEE-HHHHHTT-TTS-TTTTTSHHHHTSHHHHHHHHHHT-SEEEES--S----

Nearest PDB structures (foldseek):
  7u39-assembly3_C  TM=9.907E-01  e=1.110E-06  Streptomyces venezuelae
  7u3b-assembly1_H  TM=9.936E-01  e=2.394E-06  Streptomyces venezuelae
  7u3b-assembly4_G  TM=9.941E-01  e=3.166E-06  Streptomyces venezuelae
  2vnc-assembly1_A  TM=9.469E-01  e=1.286E-04  Saccharolobus solfataricus
  2vnc-assembly1_B  TM=9.347E-01  e=1.587E-04  Saccharolobus solfataricus